Protein AF-A0A2G8R3Z8-F1 (afdb_monomer_lite)

Radius of gyration: 14.38 Å; chains: 1; bounding box: 29×30×34 Å

Secondary structure (DSSP, 8-state):
---EEEE--HHHHHHHHHHH-SS-TTHHHHHHTTTTTT---SEEEETTS-HHHHHHHHHHHTSSSPPPPSTT--

Organism: NCBI:txid1206336

pLDDT: mean 95.04, std 4.76, range [68.12, 98.56]

Foldseek 3Di:
DFFEAAQEDPVVQQVVCVVVVPDDRPPSVVCNVPVCPPFDGPYYHYNVDDPVVVVVVVVVQPDPPHDDTPRPPD

Sequence (74 aa):
MLFVALLTPPETLTQRETARGDRPLGSALQDHAKIHSGLRYDITLDGTADPKGNAHLILNALADPRPRSAFFTA

Structure (mmCIF, N/CA/C/O backbone):
data_AF-A0A2G8R3Z8-F1
#
_entry.id   AF-A0A2G8R3Z8-F1
#
loop_
_atom_site.group_PDB
_atom_site.id
_atom_site.type_symbol
_atom_site.label_atom_id
_atom_site.label_alt_id
_atom_site.label_comp_id
_atom_site.label_asym_id
_atom_site.label_entity_id
_atom_site.label_seq_id
_atom_site.pdbx_PDB_ins_code
_atom_site.Cartn_x
_atom_site.Cartn_y
_atom_site.Cartn_z
_atom_site.occupancy
_atom_site.B_iso_or_equiv
_atom_site.auth_seq_id
_atom_site.auth_comp_id
_atom_site.auth_asym_id
_atom_site.auth_atom_id
_atom_site.pdbx_PDB_model_num
ATOM 1 N N . MET A 1 1 ? 2.657 -3.271 -17.729 1.00 89.06 1 MET A N 1
ATOM 2 C CA . MET A 1 1 ? 2.152 -2.574 -16.524 1.00 89.06 1 MET A CA 1
ATOM 3 C C . MET A 1 1 ? 2.881 -3.142 -15.323 1.00 89.06 1 MET A C 1
ATOM 5 O O . MET A 1 1 ? 3.289 -4.292 -15.412 1.00 89.06 1 MET A O 1
ATOM 9 N N . LEU A 1 2 ? 3.067 -2.343 -14.273 1.00 94.44 2 LEU A N 1
ATOM 10 C CA . LEU A 1 2 ? 3.692 -2.753 -13.015 1.00 94.44 2 LEU A CA 1
ATOM 11 C C . LEU A 1 2 ? 2.617 -2.749 -11.920 1.00 94.44 2 LEU A C 1
ATOM 13 O O . LEU A 1 2 ? 1.933 -1.738 -11.762 1.00 94.44 2 LEU A O 1
ATOM 17 N N . PHE A 1 3 ? 2.473 -3.848 -11.184 1.00 96.75 3 PHE A N 1
ATOM 18 C CA . PHE A 1 3 ? 1.563 -3.974 -10.046 1.00 96.75 3 PHE A CA 1
ATOM 19 C C . PHE A 1 3 ? 2.356 -3.979 -8.745 1.00 96.75 3 PHE A C 1
ATOM 21 O O . PHE A 1 3 ? 3.227 -4.821 -8.534 1.00 96.75 3 PHE A O 1
ATOM 28 N N . VAL A 1 4 ? 2.029 -3.039 -7.863 1.00 97.38 4 VAL A N 1
ATOM 29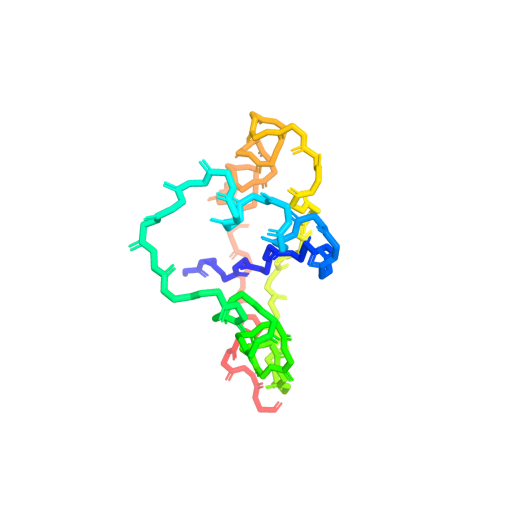 C CA . VAL A 1 4 ? 2.792 -2.747 -6.648 1.00 97.38 4 VAL A CA 1
ATOM 30 C C . VAL A 1 4 ? 1.920 -3.009 -5.426 1.00 97.38 4 VAL A C 1
ATOM 32 O O . VAL A 1 4 ? 0.848 -2.417 -5.301 1.00 97.38 4 VAL A O 1
ATOM 35 N N . ALA A 1 5 ? 2.377 -3.865 -4.513 1.00 97.81 5 ALA A N 1
ATOM 36 C CA . ALA A 1 5 ? 1.797 -3.941 -3.176 1.00 97.81 5 ALA A CA 1
ATOM 37 C C . ALA A 1 5 ? 2.398 -2.846 -2.297 1.00 97.81 5 ALA A C 1
ATOM 39 O O . ALA A 1 5 ? 3.616 -2.708 -2.244 1.00 97.81 5 ALA A O 1
ATOM 40 N N . LEU A 1 6 ? 1.563 -2.109 -1.567 1.00 98.12 6 LEU A N 1
ATOM 41 C CA . LEU A 1 6 ? 2.005 -1.220 -0.495 1.00 98.12 6 LEU A CA 1
ATOM 42 C C . LEU A 1 6 ? 1.490 -1.773 0.831 1.00 98.12 6 LEU A C 1
ATOM 44 O O . LEU A 1 6 ? 0.336 -1.555 1.195 1.00 98.12 6 LEU A O 1
ATOM 48 N N . LEU A 1 7 ? 2.341 -2.507 1.540 1.00 98.00 7 LEU A N 1
ATOM 49 C CA . LEU A 1 7 ? 1.964 -3.150 2.791 1.00 98.00 7 LEU A CA 1
ATOM 50 C C . LEU A 1 7 ? 2.206 -2.188 3.942 1.00 98.00 7 LEU A C 1
ATOM 52 O O . LEU A 1 7 ? 3.311 -1.691 4.122 1.00 98.00 7 LEU A O 1
ATOM 56 N N . THR A 1 8 ? 1.166 -1.910 4.720 1.00 98.06 8 THR A N 1
ATOM 57 C CA . THR A 1 8 ? 1.259 -1.037 5.893 1.00 98.06 8 THR A CA 1
ATOM 58 C C . THR A 1 8 ? 0.680 -1.768 7.098 1.00 98.06 8 THR A C 1
ATOM 60 O O . THR A 1 8 ? -0.431 -2.290 6.978 1.00 98.06 8 THR A O 1
ATOM 63 N N . PRO A 1 9 ? 1.366 -1.781 8.253 1.00 97.69 9 PRO A N 1
ATOM 64 C CA . PRO A 1 9 ? 0.846 -2.411 9.456 1.00 97.69 9 PRO A CA 1
ATOM 65 C C . PRO A 1 9 ? -0.521 -1.838 9.883 1.00 97.69 9 PRO A C 1
ATOM 67 O O . PRO A 1 9 ? -0.724 -0.616 9.794 1.00 97.69 9 PRO A O 1
ATOM 70 N N . PRO A 1 10 ? -1.457 -2.679 10.368 1.00 96.88 10 PRO A N 1
ATOM 71 C CA . PRO A 1 10 ? -2.799 -2.264 10.783 1.00 96.88 10 PRO A CA 1
ATOM 72 C C . PRO A 1 10 ? -2.833 -1.112 11.790 1.00 96.88 10 PRO A C 1
ATOM 74 O O . PRO A 1 10 ? -3.699 -0.237 11.708 1.00 96.88 10 PRO A O 1
ATOM 77 N N . GLU A 1 11 ? -1.888 -1.075 12.726 1.00 97.31 11 GLU A N 1
ATOM 78 C CA . GLU A 1 11 ? -1.772 -0.020 13.728 1.00 97.31 11 GLU A CA 1
ATOM 79 C C . GLU A 1 11 ? -1.460 1.336 13.086 1.00 97.31 11 GLU A C 1
ATOM 81 O O . GLU A 1 11 ? -2.106 2.336 13.401 1.00 97.31 11 GLU A O 1
ATOM 86 N N . THR A 1 12 ? -0.554 1.362 12.104 1.00 98.00 12 THR A N 1
ATOM 87 C CA . THR A 1 12 ? -0.195 2.581 11.366 1.00 98.00 12 THR A CA 1
ATOM 88 C C . THR A 1 12 ? -1.367 3.041 10.500 1.00 98.00 12 THR A C 1
ATOM 90 O O . THR A 1 12 ? -1.669 4.235 10.426 1.00 98.00 12 THR A O 1
ATOM 93 N N . LEU A 1 13 ? -2.066 2.096 9.865 1.00 97.44 13 LEU A N 1
ATOM 94 C CA . LEU A 1 13 ? -3.269 2.376 9.083 1.00 97.44 13 LEU A CA 1
ATOM 95 C C . LEU A 1 13 ? -4.382 2.993 9.941 1.00 97.44 13 LEU A C 1
ATOM 97 O O . LEU A 1 13 ? -4.965 4.001 9.542 1.0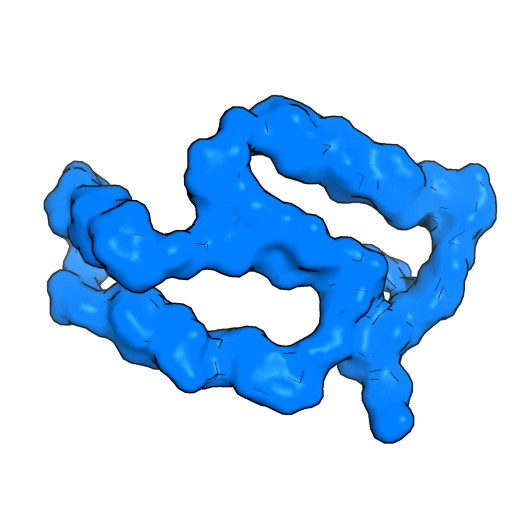0 97.44 13 LEU A O 1
ATOM 101 N N . THR A 1 14 ? -4.629 2.439 11.129 1.00 97.25 14 THR A N 1
ATOM 102 C CA . THR A 1 14 ? -5.654 2.918 12.072 1.00 97.25 14 THR A CA 1
ATOM 103 C C . THR A 1 14 ? -5.324 4.316 12.602 1.00 97.25 14 THR A C 1
ATOM 105 O O . THR A 1 14 ? -6.196 5.187 12.648 1.00 97.25 14 THR A O 1
ATOM 108 N N . GLN A 1 15 ? -4.053 4.568 12.940 1.00 97.56 15 GLN A N 1
ATOM 109 C CA . GLN A 1 15 ? -3.585 5.893 13.363 1.00 97.56 15 GLN A CA 1
ATOM 110 C C . GLN A 1 15 ? -3.792 6.938 12.260 1.00 97.56 15 GLN A C 1
ATOM 112 O O . GLN A 1 15 ? -4.366 7.998 12.509 1.00 97.56 15 GLN A O 1
ATOM 117 N N . ARG A 1 16 ? -3.372 6.631 11.025 1.00 97.25 16 ARG A N 1
ATOM 118 C CA . ARG A 1 16 ? -3.518 7.543 9.879 1.00 97.25 16 ARG A CA 1
ATOM 119 C C . ARG A 1 16 ? -4.981 7.781 9.505 1.00 97.25 16 ARG A C 1
ATOM 121 O O . ARG A 1 16 ? -5.324 8.895 9.133 1.00 97.25 16 ARG A O 1
ATOM 128 N N . GLU A 1 17 ? -5.833 6.763 9.588 1.00 97.94 17 GLU A N 1
ATOM 129 C CA . GLU A 1 17 ? -7.276 6.904 9.362 1.00 97.94 17 GLU A CA 1
ATOM 130 C C . GLU A 1 17 ? -7.923 7.837 10.385 1.00 97.94 17 GLU A C 1
ATOM 132 O O . GLU A 1 17 ? -8.610 8.781 10.001 1.00 97.94 17 GLU A O 1
ATOM 137 N N . THR A 1 18 ? -7.631 7.623 11.670 1.00 97.44 18 THR A N 1
ATOM 138 C CA . THR A 1 18 ? -8.111 8.495 12.750 1.00 97.44 18 THR A CA 1
ATOM 139 C C . THR A 1 18 ? -7.661 9.938 12.533 1.00 97.44 18 THR A C 1
ATOM 141 O O . THR A 1 18 ? -8.460 10.859 12.663 1.00 97.44 18 THR A O 1
ATOM 14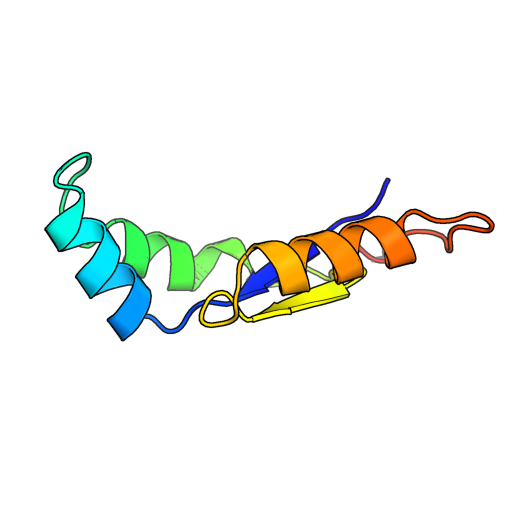4 N N . ALA A 1 19 ? -6.392 10.137 12.163 1.00 97.88 19 ALA A N 1
ATOM 145 C CA . ALA A 1 19 ? -5.829 11.464 11.939 1.00 97.88 19 ALA A CA 1
ATOM 146 C C . ALA A 1 19 ? -6.431 12.186 10.722 1.00 97.88 19 ALA A C 1
ATOM 148 O O . ALA A 1 19 ? -6.549 13.409 10.747 1.00 97.88 19 ALA A O 1
ATOM 149 N N . ARG A 1 20 ? -6.800 11.458 9.658 1.00 97.44 20 ARG A N 1
ATOM 150 C CA . ARG A 1 20 ? -7.430 12.062 8.475 1.00 97.44 20 ARG A CA 1
ATOM 151 C C . ARG A 1 20 ? -8.892 12.429 8.709 1.00 97.44 20 ARG A C 1
ATOM 153 O O . ARG A 1 20 ? -9.325 13.456 8.199 1.00 97.44 20 ARG A O 1
ATOM 160 N N . GLY A 1 21 ? -9.648 11.595 9.429 1.00 96.56 21 GLY A N 1
ATOM 161 C CA . GLY A 1 21 ? -11.074 11.831 9.694 1.00 96.56 21 GLY A CA 1
ATOM 162 C C . GLY A 1 21 ? -11.948 11.899 8.432 1.00 96.56 21 GLY A C 1
ATOM 163 O O . GLY A 1 21 ? -13.027 12.483 8.463 1.00 96.56 21 GLY A O 1
ATOM 164 N N . ASP A 1 22 ? -11.480 11.327 7.320 1.00 96.38 22 ASP A N 1
ATOM 165 C CA . ASP A 1 22 ? -12.083 11.436 5.985 1.00 96.38 22 ASP A CA 1
ATOM 166 C C . ASP A 1 22 ? -13.042 10.285 5.640 1.00 96.38 22 ASP A C 1
ATOM 168 O O . ASP A 1 22 ? -13.724 10.323 4.615 1.00 96.38 22 ASP A O 1
ATOM 172 N N . ARG A 1 23 ? -13.108 9.252 6.487 1.00 94.06 23 ARG A N 1
ATOM 173 C CA . ARG A 1 23 ? -13.916 8.042 6.282 1.00 94.06 23 ARG A CA 1
ATOM 174 C C . ARG A 1 23 ? -14.284 7.370 7.613 1.00 94.06 23 ARG A C 1
ATOM 176 O O . ARG A 1 23 ? -13.681 7.697 8.637 1.00 94.06 23 ARG A O 1
ATOM 183 N N . PRO A 1 24 ? -15.242 6.421 7.630 1.00 96.25 24 PRO A N 1
ATOM 184 C CA . PRO A 1 24 ? -15.589 5.678 8.840 1.00 96.25 24 PRO A CA 1
ATOM 185 C C . PRO A 1 24 ? -14.388 4.940 9.446 1.00 96.25 24 PRO A C 1
ATOM 187 O O . PRO A 1 24 ? -13.635 4.272 8.733 1.00 96.25 24 PRO A O 1
ATOM 190 N N . LEU A 1 25 ? -14.247 5.025 10.771 1.00 96.62 25 LEU A N 1
ATOM 191 C CA . LEU A 1 25 ? -13.220 4.295 11.516 1.00 96.62 25 LEU A CA 1
ATOM 192 C C . LEU A 1 25 ? -13.379 2.779 11.330 1.00 96.62 25 LEU A C 1
ATOM 194 O O . LEU A 1 25 ? -14.489 2.247 11.327 1.00 96.62 25 LEU A O 1
ATOM 198 N N . GLY A 1 26 ? -12.254 2.082 11.199 1.00 96.31 26 GLY A N 1
ATOM 199 C CA . GLY A 1 26 ? -12.186 0.645 10.948 1.00 96.31 26 GLY A CA 1
ATOM 200 C C . GLY A 1 26 ? -12.176 0.269 9.465 1.00 96.31 26 GLY A C 1
ATOM 201 O O . GLY A 1 26 ? -11.904 -0.891 9.151 1.00 96.31 26 GLY A O 1
ATOM 202 N N . SER A 1 27 ? -12.399 1.216 8.545 1.00 96.56 27 SER A N 1
ATOM 203 C CA . SER A 1 27 ? -12.325 0.961 7.099 1.00 96.56 27 SER A CA 1
ATOM 204 C C . SER A 1 27 ? -10.935 0.461 6.691 1.00 96.56 27 SER A C 1
ATOM 206 O O . SER A 1 27 ? -10.832 -0.538 5.984 1.00 96.56 27 SER A O 1
ATOM 208 N N . ALA A 1 28 ? -9.862 1.067 7.212 1.00 96.88 28 ALA A N 1
ATOM 209 C CA . ALA A 1 28 ? -8.488 0.656 6.911 1.00 96.88 28 ALA A CA 1
ATOM 210 C C . ALA A 1 28 ? -8.209 -0.804 7.280 1.00 96.88 28 ALA A C 1
ATOM 212 O O . ALA A 1 28 ? -7.513 -1.513 6.556 1.00 96.88 28 ALA A O 1
ATOM 213 N N . LEU A 1 29 ? -8.739 -1.239 8.424 1.00 96.69 29 LEU A N 1
ATOM 214 C CA . LEU A 1 29 ? -8.525 -2.583 8.943 1.00 96.69 29 LEU A CA 1
ATOM 215 C C . LEU A 1 29 ? -9.283 -3.626 8.113 1.00 96.69 29 LEU A C 1
ATOM 217 O O . LEU A 1 29 ? -8.756 -4.705 7.842 1.00 96.69 29 LEU A O 1
ATOM 221 N N . GLN A 1 30 ? -10.503 -3.292 7.682 1.00 96.50 30 GLN A N 1
ATOM 222 C CA . GLN A 1 30 ? -11.301 -4.145 6.801 1.00 96.50 30 GLN A CA 1
ATOM 223 C C . GLN A 1 30 ? -10.623 -4.347 5.442 1.00 96.50 30 GLN A C 1
ATOM 225 O O . GLN A 1 30 ? -10.579 -5.480 4.956 1.00 96.50 30 GLN A O 1
ATOM 230 N N . ASP A 1 31 ? -10.063 -3.278 4.869 1.00 96.44 31 ASP A N 1
ATOM 231 C CA . ASP A 1 31 ? -9.306 -3.341 3.619 1.00 96.44 31 ASP A CA 1
ATOM 232 C C . ASP A 1 31 ? -8.058 -4.216 3.790 1.00 96.44 31 ASP A C 1
ATOM 234 O O . ASP A 1 31 ? -7.877 -5.190 3.056 1.00 96.44 31 ASP A O 1
ATOM 238 N N . HIS A 1 32 ? -7.239 -3.936 4.811 1.00 97.12 32 HIS A N 1
ATOM 239 C CA . HIS A 1 32 ? -6.003 -4.673 5.095 1.00 97.12 32 HIS A CA 1
ATOM 240 C C . HIS A 1 32 ? -6.217 -6.195 5.143 1.00 97.12 32 HIS A C 1
ATOM 242 O O . HIS A 1 32 ? -5.399 -6.956 4.629 1.00 97.12 32 HIS A O 1
ATOM 248 N N . ALA A 1 33 ? -7.330 -6.654 5.721 1.00 95.19 33 ALA A N 1
ATOM 249 C CA . ALA A 1 33 ? -7.632 -8.078 5.853 1.00 95.19 33 ALA A CA 1
ATOM 250 C C . ALA A 1 33 ? -7.920 -8.798 4.520 1.00 95.19 33 ALA A C 1
ATOM 252 O O . ALA A 1 33 ? -7.898 -10.029 4.485 1.00 95.19 33 ALA A O 1
ATOM 253 N N . LYS A 1 34 ? -8.241 -8.071 3.440 1.00 95.25 34 LYS A N 1
ATOM 254 C CA . LYS A 1 34 ? -8.794 -8.668 2.212 1.00 95.25 34 LYS A CA 1
ATOM 255 C C . LYS A 1 34 ? -8.062 -8.277 0.935 1.00 95.25 34 LYS A C 1
ATOM 257 O O . LYS A 1 34 ? -7.891 -9.137 0.076 1.00 95.25 34 LYS A O 1
ATOM 262 N N . ILE A 1 35 ? -7.635 -7.021 0.790 1.00 95.19 35 ILE A N 1
ATOM 263 C CA . ILE A 1 35 ? -7.276 -6.458 -0.526 1.00 95.19 35 ILE A CA 1
ATOM 264 C C . ILE A 1 35 ? -6.057 -7.109 -1.187 1.00 95.19 35 ILE A C 1
ATOM 266 O O . ILE A 1 35 ? -5.932 -7.030 -2.401 1.00 95.19 35 ILE A O 1
ATOM 270 N N . HIS A 1 36 ? -5.174 -7.746 -0.414 1.00 95.81 36 HIS A N 1
ATOM 271 C CA . HIS A 1 36 ? -3.977 -8.421 -0.931 1.00 95.81 36 HIS A CA 1
ATOM 272 C C . HIS A 1 36 ? -4.127 -9.946 -1.023 1.00 95.81 36 HIS A C 1
ATOM 274 O O . HIS A 1 36 ? -3.230 -10.619 -1.531 1.00 95.81 36 HIS A O 1
ATOM 280 N N . SER A 1 37 ? -5.231 -10.510 -0.524 1.00 94.81 37 SER A N 1
ATOM 281 C CA . SER A 1 37 ? -5.411 -11.960 -0.438 1.00 94.81 37 SER A CA 1
ATOM 282 C C . SER A 1 37 ? -5.425 -12.599 -1.828 1.00 94.81 37 SER A C 1
ATOM 284 O O . SER A 1 37 ? -6.210 -12.210 -2.690 1.00 94.81 37 SER A O 1
ATOM 286 N N . GLY A 1 38 ? -4.542 -13.577 -2.046 1.00 93.88 38 GLY A N 1
ATOM 287 C CA . GLY A 1 38 ? -4.433 -14.309 -3.312 1.00 93.88 38 GLY A CA 1
ATOM 288 C C . GLY A 1 38 ? -3.816 -13.520 -4.474 1.00 93.88 38 GLY A C 1
ATOM 289 O O . GLY A 1 38 ? -3.777 -14.037 -5.587 1.00 93.88 38 GLY A O 1
ATOM 290 N N . LEU A 1 39 ? -3.327 -12.296 -4.244 1.00 94.69 39 LEU A N 1
ATOM 291 C CA . LEU A 1 39 ? -2.706 -11.475 -5.283 1.00 94.69 39 LEU A CA 1
ATOM 292 C C . LEU A 1 39 ? -1.187 -11.661 -5.326 1.00 94.69 39 LEU A C 1
ATOM 294 O O . LEU A 1 39 ? -0.526 -11.839 -4.303 1.00 94.69 39 LEU A O 1
ATOM 298 N N . ARG A 1 40 ? -0.626 -11.578 -6.534 1.00 95.50 40 ARG A N 1
ATOM 299 C CA . ARG A 1 40 ? 0.818 -11.637 -6.794 1.00 95.50 40 ARG A CA 1
ATOM 300 C C . ARG A 1 40 ? 1.257 -10.293 -7.347 1.00 95.50 40 ARG A C 1
ATOM 302 O O . ARG A 1 40 ? 0.711 -9.842 -8.340 1.00 95.50 40 ARG A O 1
ATOM 309 N N . TYR A 1 41 ? 2.230 -9.649 -6.724 1.00 95.94 41 TYR A N 1
ATOM 310 C CA . TYR A 1 41 ? 2.699 -8.331 -7.150 1.00 95.94 41 TYR A CA 1
ATOM 311 C C . TYR A 1 41 ? 4.086 -8.424 -7.770 1.00 95.94 41 TYR A C 1
ATOM 313 O O . TYR A 1 41 ? 4.849 -9.340 -7.466 1.00 95.94 41 TYR A O 1
ATOM 321 N N . ASP A 1 42 ? 4.403 -7.469 -8.638 1.00 95.94 42 ASP A N 1
ATOM 322 C CA . ASP A 1 42 ? 5.716 -7.391 -9.277 1.00 95.94 42 ASP A CA 1
ATOM 323 C C . ASP A 1 42 ? 6.765 -6.872 -8.293 1.00 95.94 42 ASP A C 1
ATOM 325 O O . ASP A 1 42 ? 7.899 -7.344 -8.279 1.00 95.94 42 ASP A O 1
ATOM 329 N N . ILE A 1 43 ? 6.362 -5.922 -7.444 1.00 96.56 43 ILE A N 1
ATOM 330 C CA . ILE A 1 43 ? 7.143 -5.441 -6.306 1.00 96.56 43 ILE A CA 1
ATOM 331 C C . ILE A 1 43 ? 6.237 -5.203 -5.093 1.00 96.56 43 ILE A C 1
ATOM 333 O O . ILE A 1 43 ? 5.049 -4.892 -5.226 1.00 96.56 43 ILE A O 1
ATOM 337 N N . THR A 1 44 ? 6.833 -5.295 -3.909 1.00 97.75 44 THR A N 1
ATOM 338 C CA . THR A 1 44 ? 6.191 -5.002 -2.625 1.00 97.75 44 THR A CA 1
ATOM 339 C C . THR A 1 44 ? 6.966 -3.897 -1.925 1.00 97.75 44 THR A C 1
ATOM 341 O O . THR A 1 44 ? 8.191 -3.955 -1.840 1.00 97.75 44 THR A O 1
ATOM 344 N N . LEU A 1 45 ? 6.249 -2.897 -1.429 1.00 98.56 45 LEU A N 1
ATOM 345 C CA . LEU A 1 45 ? 6.775 -1.733 -0.731 1.00 98.56 45 LEU A CA 1
ATOM 346 C C . LEU A 1 45 ? 6.280 -1.704 0.712 1.00 98.56 45 LEU A C 1
ATOM 348 O O . LEU A 1 45 ? 5.180 -2.172 1.016 1.00 98.56 45 LEU A O 1
ATOM 352 N N . ASP A 1 46 ? 7.081 -1.091 1.576 1.00 98.19 46 ASP A N 1
ATOM 353 C CA . ASP A 1 46 ? 6.746 -0.828 2.971 1.00 98.19 46 ASP A CA 1
ATOM 354 C C . ASP A 1 46 ? 6.068 0.544 3.095 1.00 98.19 46 ASP A C 1
ATOM 356 O O . ASP A 1 46 ? 6.668 1.586 2.836 1.00 98.19 46 ASP A O 1
ATOM 360 N N . GLY A 1 47 ? 4.801 0.565 3.495 1.00 97.81 47 GLY A N 1
ATOM 361 C CA . GLY A 1 47 ? 4.020 1.788 3.678 1.00 97.81 47 GLY A CA 1
ATOM 362 C C . GLY A 1 47 ? 4.337 2.578 4.949 1.00 97.81 47 GLY A C 1
ATOM 363 O O . GLY A 1 47 ? 3.752 3.649 5.164 1.00 97.81 47 GLY A O 1
ATOM 364 N N . THR A 1 48 ? 5.254 2.087 5.784 1.00 97.75 48 THR A N 1
ATOM 365 C CA . THR A 1 48 ? 5.871 2.859 6.872 1.00 97.75 48 THR A CA 1
ATOM 366 C C . THR A 1 48 ? 7.123 3.612 6.421 1.00 97.75 48 THR A C 1
ATOM 368 O O . THR A 1 48 ? 7.497 4.591 7.067 1.00 97.75 48 THR A O 1
ATOM 371 N N . ALA A 1 49 ? 7.720 3.219 5.290 1.00 97.69 49 ALA A N 1
ATOM 372 C CA . ALA A 1 49 ? 8.900 3.868 4.738 1.00 97.69 49 ALA A CA 1
ATOM 373 C C . ALA A 1 49 ? 8.599 5.264 4.166 1.00 97.69 49 ALA A C 1
ATOM 375 O O . ALA A 1 49 ? 7.450 5.647 3.918 1.00 97.69 49 ALA A O 1
ATOM 376 N N . ASP A 1 50 ? 9.669 6.027 3.931 1.00 97.00 50 ASP A N 1
ATOM 377 C CA . ASP A 1 50 ? 9.589 7.346 3.311 1.00 97.00 50 ASP A CA 1
ATOM 378 C C . ASP A 1 50 ? 8.939 7.274 1.908 1.00 97.00 50 ASP A C 1
ATOM 380 O O . ASP A 1 50 ? 9.366 6.476 1.061 1.00 97.00 50 ASP A O 1
ATOM 384 N N . PRO A 1 51 ? 7.941 8.131 1.609 1.00 97.69 51 PRO A N 1
ATOM 385 C CA . PRO A 1 51 ? 7.275 8.134 0.311 1.00 97.69 51 PRO A CA 1
ATOM 386 C C . PRO A 1 51 ? 8.208 8.364 -0.884 1.00 97.69 51 PRO A C 1
ATOM 388 O O . PRO A 1 51 ? 7.972 7.784 -1.945 1.00 97.69 51 PRO A O 1
ATOM 391 N N . LYS A 1 52 ? 9.270 9.177 -0.752 1.00 98.38 52 LYS A N 1
ATOM 392 C CA . LYS A 1 52 ? 10.210 9.409 -1.864 1.00 98.38 52 LYS A CA 1
ATOM 393 C C . LYS A 1 52 ? 11.065 8.175 -2.121 1.00 98.38 52 LYS A C 1
ATOM 395 O O . LYS A 1 52 ? 11.329 7.872 -3.284 1.00 98.38 52 LYS A O 1
ATOM 400 N N . GLY A 1 53 ? 11.469 7.456 -1.076 1.00 98.25 53 GLY A N 1
ATOM 401 C CA . GLY A 1 53 ? 12.151 6.165 -1.201 1.00 98.25 53 GLY A CA 1
ATOM 402 C C . GLY A 1 53 ? 11.303 5.148 -1.967 1.00 98.25 53 GLY A C 1
ATOM 403 O O . GLY A 1 53 ? 11.747 4.596 -2.973 1.00 98.25 53 GLY A O 1
ATOM 404 N N . ASN A 1 54 ? 10.040 4.991 -1.568 1.00 98.50 54 ASN A N 1
ATOM 405 C CA . ASN A 1 54 ? 9.088 4.127 -2.268 1.00 98.50 54 ASN A CA 1
ATOM 406 C C . ASN A 1 54 ? 8.872 4.548 -3.731 1.00 98.50 54 ASN A C 1
ATOM 408 O O . ASN A 1 54 ? 8.849 3.697 -4.619 1.00 98.50 54 ASN A O 1
ATOM 412 N N . ALA A 1 55 ? 8.781 5.850 -4.011 1.00 98.31 55 ALA A N 1
ATOM 413 C CA . ALA A 1 55 ? 8.665 6.349 -5.380 1.00 98.31 55 ALA A CA 1
ATOM 414 C C . ALA A 1 55 ? 9.885 5.985 -6.246 1.00 98.31 55 ALA A C 1
ATOM 416 O O . ALA A 1 55 ? 9.712 5.580 -7.394 1.00 98.31 55 ALA A O 1
ATOM 417 N N . HIS A 1 56 ? 11.107 6.060 -5.705 1.00 98.06 56 HIS A N 1
ATOM 418 C CA . HIS A 1 56 ? 12.312 5.643 -6.435 1.00 98.06 56 HIS A CA 1
ATOM 419 C C . HIS A 1 56 ? 12.293 4.152 -6.778 1.00 98.06 56 HIS A C 1
ATOM 421 O O . HIS A 1 56 ? 12.658 3.780 -7.891 1.00 98.06 56 HIS A O 1
ATOM 427 N N . LEU A 1 57 ? 11.827 3.298 -5.864 1.00 97.31 57 LEU A N 1
ATOM 428 C CA . LEU A 1 57 ? 11.691 1.863 -6.129 1.00 97.31 57 LEU A CA 1
ATOM 429 C C . LEU A 1 57 ? 10.712 1.588 -7.279 1.00 97.31 57 LEU A C 1
ATOM 431 O O . LEU A 1 57 ? 11.008 0.774 -8.153 1.00 97.31 57 LEU A O 1
ATOM 435 N N . ILE A 1 58 ? 9.589 2.314 -7.328 1.00 96.88 58 ILE A N 1
ATOM 436 C CA . ILE A 1 58 ? 8.617 2.218 -8.429 1.00 96.88 58 ILE A CA 1
ATOM 437 C C . ILE A 1 58 ? 9.245 2.665 -9.752 1.00 96.88 58 ILE A C 1
ATOM 439 O O . ILE A 1 58 ? 9.117 1.965 -10.754 1.00 96.88 58 ILE A O 1
ATOM 443 N N . LEU A 1 59 ? 9.931 3.813 -9.770 1.00 96.31 59 LEU A N 1
ATOM 444 C CA . LEU A 1 59 ? 10.571 4.339 -10.981 1.00 96.31 59 LEU A CA 1
ATOM 445 C C . LEU A 1 59 ? 11.641 3.383 -11.519 1.00 96.31 59 LEU A C 1
ATOM 447 O O . LEU A 1 59 ? 11.682 3.132 -12.722 1.00 96.31 59 LEU A O 1
ATOM 451 N N . ASN A 1 60 ? 12.445 2.793 -10.634 1.00 95.31 60 ASN A N 1
ATOM 452 C CA . ASN A 1 60 ? 13.447 1.799 -11.010 1.00 95.31 60 ASN A CA 1
ATOM 453 C C . ASN A 1 60 ? 12.803 0.535 -11.597 1.00 95.31 60 ASN A C 1
ATOM 455 O O . ASN A 1 60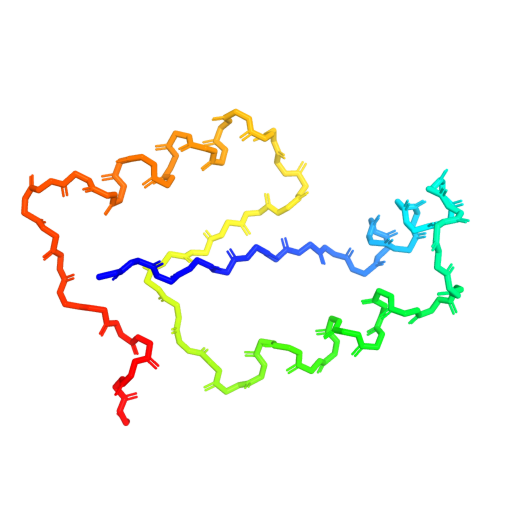 ? 13.278 0.019 -12.603 1.00 95.31 60 ASN A O 1
ATOM 459 N N . ALA A 1 61 ? 11.695 0.058 -11.022 1.00 94.25 61 ALA A N 1
ATOM 460 C CA . ALA A 1 61 ? 10.958 -1.097 -11.542 1.00 94.25 61 ALA A CA 1
ATOM 461 C C . ALA A 1 61 ? 10.216 -0.811 -12.865 1.00 94.25 61 ALA A C 1
ATOM 463 O O . ALA A 1 61 ? 9.858 -1.738 -13.593 1.00 94.25 61 ALA A O 1
ATOM 464 N N . LEU A 1 62 ? 9.970 0.463 -13.186 1.00 93.31 62 LEU A N 1
ATOM 465 C CA . LEU A 1 62 ? 9.391 0.897 -14.459 1.00 93.31 62 LEU A CA 1
ATOM 466 C C . LEU A 1 62 ? 10.426 1.069 -15.580 1.00 93.31 62 LEU A C 1
ATOM 468 O O . LEU A 1 62 ? 10.014 1.245 -16.728 1.00 93.31 62 LEU A O 1
ATOM 472 N N . ALA A 1 63 ? 11.727 1.030 -15.283 1.00 91.88 63 ALA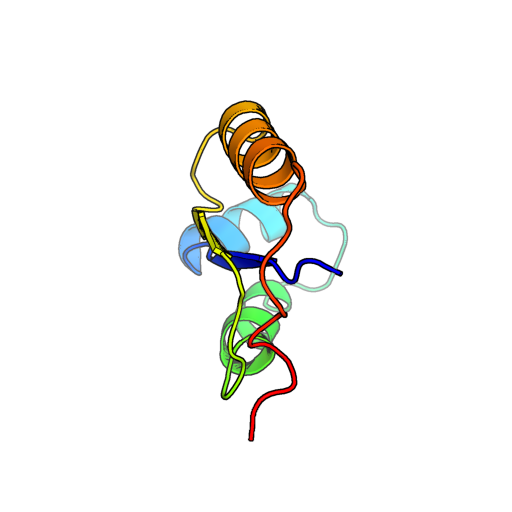 A N 1
ATOM 473 C CA . ALA A 1 63 ? 12.771 1.165 -16.292 1.00 91.88 63 ALA A CA 1
ATOM 474 C C . ALA A 1 63 ? 12.783 -0.032 -17.261 1.00 91.88 63 ALA A C 1
ATOM 476 O O . ALA A 1 63 ? 12.508 -1.169 -16.875 1.00 91.88 63 ALA A O 1
ATOM 477 N N . ASP A 1 64 ? 13.102 0.222 -18.532 1.00 88.00 64 ASP A N 1
ATOM 478 C CA . ASP A 1 64 ? 13.222 -0.835 -19.535 1.00 88.00 64 ASP A CA 1
ATOM 479 C C . ASP A 1 64 ? 14.581 -1.567 -19.433 1.00 88.00 64 ASP A C 1
ATOM 481 O O . ASP A 1 64 ? 15.594 -0.942 -19.106 1.00 88.00 64 ASP A O 1
ATOM 485 N N . PRO A 1 65 ? 14.639 -2.875 -19.756 1.00 85.81 65 PRO A N 1
ATOM 486 C CA . PRO A 1 65 ? 13.521 -3.722 -20.167 1.00 85.81 65 PRO A CA 1
ATOM 487 C C . PRO A 1 65 ? 12.661 -4.159 -18.975 1.00 85.81 65 PRO A C 1
ATOM 489 O O . PRO A 1 65 ? 13.163 -4.683 -17.981 1.00 85.81 65 PRO A O 1
ATOM 492 N N . ARG A 1 66 ? 11.339 -4.010 -19.102 1.00 83.12 66 ARG A N 1
ATOM 493 C CA . ARG A 1 66 ? 10.408 -4.420 -18.046 1.00 83.12 66 ARG A CA 1
ATOM 494 C C . ARG A 1 66 ? 10.071 -5.913 -18.128 1.00 83.12 66 ARG A C 1
ATOM 496 O O . ARG A 1 66 ? 9.668 -6.377 -19.200 1.00 83.12 66 ARG A O 1
ATOM 503 N N . PRO A 1 67 ? 10.155 -6.664 -17.014 1.00 82.06 67 PRO A N 1
ATOM 504 C CA . PRO A 1 67 ? 9.695 -8.046 -16.975 1.00 82.06 67 PRO A CA 1
ATOM 505 C C . PRO A 1 67 ? 8.173 -8.129 -17.168 1.00 82.06 67 PRO A C 1
ATOM 507 O O . PRO A 1 67 ? 7.426 -7.187 -16.886 1.00 82.06 67 PRO A O 1
ATOM 510 N N . ARG A 1 68 ? 7.690 -9.282 -17.648 1.00 90.00 68 ARG A N 1
ATOM 511 C CA . ARG A 1 68 ? 6.249 -9.561 -17.711 1.00 90.00 68 ARG A CA 1
ATOM 512 C C . ARG A 1 68 ? 5.700 -9.654 -16.289 1.00 90.00 68 ARG A C 1
ATOM 514 O O . ARG A 1 68 ? 6.242 -10.395 -15.476 1.00 90.00 68 ARG A O 1
ATOM 521 N N . SER A 1 69 ? 4.611 -8.935 -16.030 1.00 93.56 69 SER A N 1
ATOM 522 C CA . SER A 1 69 ? 3.998 -8.906 -14.703 1.00 93.56 69 SER A CA 1
ATOM 523 C C . SER A 1 69 ? 3.500 -10.284 -14.253 1.00 93.56 69 SER A C 1
ATOM 525 O O . SER A 1 69 ? 2.886 -11.013 -15.040 1.00 93.56 69 SER A O 1
ATOM 527 N N . ALA A 1 70 ? 3.724 -10.600 -12.976 1.00 89.94 70 ALA A N 1
ATOM 528 C CA . ALA A 1 70 ? 3.224 -11.800 -12.306 1.00 89.94 70 ALA A CA 1
ATOM 529 C C . ALA A 1 70 ? 1.764 -11.65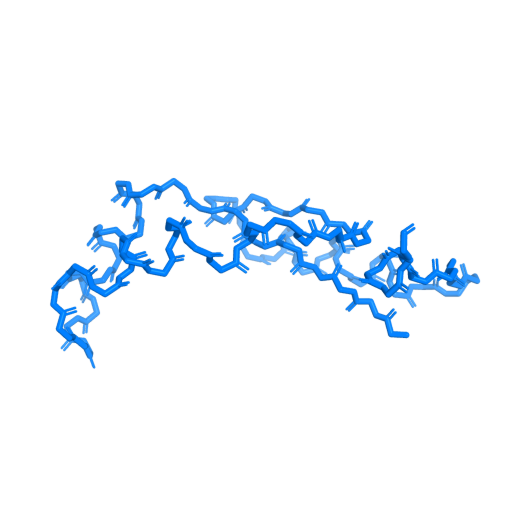9 -11.837 1.00 89.94 70 ALA A C 1
ATOM 531 O O . ALA A 1 70 ? 1.145 -12.636 -11.424 1.00 89.94 70 ALA A O 1
ATOM 532 N N . PHE A 1 71 ? 1.182 -10.460 -11.913 1.00 93.38 71 PHE A N 1
ATOM 533 C CA . PHE A 1 71 ? -0.147 -10.192 -11.359 1.00 93.38 71 PHE A CA 1
ATOM 534 C C . PHE A 1 71 ? -1.264 -11.021 -11.996 1.00 93.38 71 PHE A C 1
ATOM 536 O O . PHE A 1 71 ? -2.197 -11.439 -11.320 1.00 93.38 71 PHE A O 1
ATOM 543 N N . PHE A 1 72 ? -1.142 -11.312 -13.291 1.00 88.50 72 PHE A N 1
ATOM 544 C CA . PHE A 1 72 ? -2.110 -12.119 -14.037 1.00 88.50 72 PHE A CA 1
ATOM 545 C C . PHE A 1 72 ? -1.655 -13.567 -14.258 1.00 88.50 72 PHE A C 1
ATOM 547 O O . PHE A 1 72 ? -2.212 -14.255 -15.113 1.00 88.50 72 PHE A O 1
ATOM 554 N N . THR A 1 73 ? -0.612 -14.033 -13.563 1.00 86.19 73 THR A N 1
ATOM 555 C CA . THR A 1 73 ? -0.189 -15.434 -13.686 1.00 86.19 73 THR A CA 1
ATOM 556 C C . THR A 1 73 ? -1.074 -16.316 -12.816 1.00 86.19 73 THR A C 1
ATOM 558 O O . THR A 1 73 ? -1.164 -16.067 -11.612 1.00 86.19 73 THR A O 1
ATOM 561 N N . ALA A 1 74 ? -1.701 -17.312 -13.448 1.00 68.12 74 ALA A N 1
ATOM 562 C CA . ALA A 1 74 ? -2.441 -18.383 -12.786 1.00 68.12 74 ALA A CA 1
ATOM 563 C C . ALA A 1 74 ? -1.536 -19.238 -11.885 1.00 68.12 74 ALA A C 1
ATOM 565 O O . ALA A 1 74 ? -0.317 -19.331 -12.176 1.00 68.12 74 ALA A O 1
#

InterPro domains:
  IPR012853 Chloramphenicol phosphotransferase-like [PF07931] (2-58)
  IPR027417 P-loop containing nucleoside triphosphate hydrolase [G3DSA:3.40.50.300] (1-62)